Protein AF-A0A7G2JW29-F1 (afdb_monomer_lite)

InterPro domains:
  IPR006311 Twin-arginine translocation pathway, signal sequence [PS51318] (1-29)
  IPR008972 Cupredoxin [G3DSA:2.60.40.420] (27-89)
  IPR008972 Cupredoxin [SSF49503] (19-85)
  IPR011707 Multicopper oxidase-like, N-terminal [PF07732] (52-86)

Structure (mmCIF, N/CA/C/O backbone):
data_AF-A0A7G2JW29-F1
#
_entry.id   AF-A0A7G2JW29-F1
#
loop_
_atom_site.group_PDB
_atom_site.id
_atom_site.type_symbol
_atom_site.label_atom_id
_atom_site.label_alt_id
_atom_site.label_comp_id
_atom_site.label_asym_id
_atom_site.label_entity_id
_atom_site.label_seq_id
_atom_site.pdbx_PDB_ins_code
_atom_site.Cartn_x
_atom_site.Cartn_y
_atom_site.Cartn_z
_atom_site.occupancy
_atom_site.B_iso_or_equiv
_atom_site.auth_seq_id
_atom_site.auth_comp_id
_atom_site.auth_asym_id
_atom_site.auth_atom_id
_atom_site.pdbx_PDB_model_num
ATOM 1 N N . MET A 1 1 ? 22.997 -13.424 -54.367 1.00 57.94 1 MET A N 1
ATOM 2 C CA . MET A 1 1 ? 22.099 -14.233 -53.511 1.00 57.94 1 MET A CA 1
ATOM 3 C C . MET A 1 1 ? 22.941 -15.186 -52.676 1.00 57.94 1 MET A C 1
ATOM 5 O O . MET A 1 1 ? 23.765 -15.879 -53.268 1.00 57.94 1 MET A O 1
ATOM 9 N N . PRO A 1 2 ? 22.800 -15.215 -51.341 1.00 67.56 2 PRO A N 1
ATOM 10 C CA . PRO A 1 2 ? 23.516 -16.189 -50.523 1.00 67.56 2 PRO A CA 1
ATOM 11 C C . PRO A 1 2 ? 23.079 -17.613 -50.911 1.00 67.56 2 PRO A C 1
ATOM 13 O O . PRO A 1 2 ? 21.886 -17.907 -50.974 1.00 67.56 2 PRO A O 1
ATOM 16 N N . ARG A 1 3 ? 24.039 -18.496 -51.212 1.00 78.50 3 ARG A N 1
ATOM 17 C CA . ARG A 1 3 ? 23.781 -19.918 -51.493 1.00 78.50 3 ARG A CA 1
ATOM 18 C C . ARG A 1 3 ? 23.678 -20.666 -50.165 1.00 78.50 3 ARG A C 1
ATOM 20 O O . ARG A 1 3 ? 24.693 -21.014 -49.572 1.00 78.50 3 ARG A O 1
ATOM 27 N N . LEU A 1 4 ? 22.455 -20.878 -49.686 1.00 79.31 4 LEU A N 1
ATOM 28 C CA . LEU A 1 4 ? 22.189 -21.618 -48.451 1.00 79.31 4 LEU A CA 1
ATOM 29 C C . LEU A 1 4 ? 22.174 -23.126 -48.723 1.00 79.31 4 LEU A C 1
ATOM 31 O O . LEU A 1 4 ? 21.446 -23.609 -49.590 1.00 79.31 4 LEU A O 1
ATOM 35 N N . SER A 1 5 ? 22.950 -23.889 -47.953 1.00 88.81 5 SER A N 1
ATOM 36 C CA . SER A 1 5 ? 22.817 -25.349 -47.924 1.00 88.81 5 SER A CA 1
ATOM 37 C C . SER A 1 5 ? 21.458 -25.742 -47.331 1.00 88.81 5 SER A C 1
ATOM 39 O O . SER A 1 5 ? 20.977 -25.087 -46.406 1.00 88.81 5 SER A O 1
ATOM 41 N N . ARG A 1 6 ? 20.856 -26.853 -47.786 1.00 87.81 6 ARG A N 1
ATOM 42 C CA . ARG A 1 6 ? 19.575 -27.379 -47.255 1.00 87.81 6 ARG A CA 1
ATOM 43 C C . ARG A 1 6 ? 19.571 -27.468 -45.725 1.00 87.81 6 ARG A C 1
ATOM 45 O O . ARG A 1 6 ? 18.599 -27.100 -45.075 1.00 87.81 6 ARG A O 1
ATOM 52 N N . ARG A 1 7 ? 20.698 -27.886 -45.139 1.00 87.75 7 ARG A N 1
ATOM 53 C CA . ARG A 1 7 ? 20.876 -27.966 -43.682 1.00 87.75 7 ARG A CA 1
ATOM 54 C C . ARG A 1 7 ? 20.906 -26.588 -43.017 1.00 87.75 7 ARG A C 1
ATOM 56 O O . ARG A 1 7 ? 20.420 -26.455 -41.902 1.00 87.75 7 ARG A O 1
ATOM 63 N N . GLN A 1 8 ? 21.494 -25.585 -43.665 1.00 87.88 8 GLN A N 1
ATOM 64 C CA . GLN A 1 8 ? 21.514 -24.214 -43.149 1.00 87.88 8 GLN A CA 1
ATOM 65 C C . GLN A 1 8 ? 20.115 -23.607 -43.203 1.00 87.88 8 GLN A C 1
ATOM 67 O O . GLN A 1 8 ? 19.680 -23.068 -42.196 1.00 87.88 8 GLN A O 1
ATOM 72 N N . LEU A 1 9 ? 19.392 -23.796 -44.311 1.00 90.44 9 LEU A N 1
ATOM 73 C CA . LEU A 1 9 ? 18.022 -23.309 -44.474 1.00 90.44 9 LEU A CA 1
ATOM 74 C C . LEU A 1 9 ? 17.088 -23.870 -43.396 1.00 90.44 9 LEU A C 1
ATOM 76 O O . LEU A 1 9 ? 16.384 -23.107 -42.743 1.00 90.44 9 LEU A O 1
ATOM 80 N N . LEU A 1 10 ? 17.117 -25.186 -43.162 1.00 92.00 10 LEU A N 1
ATOM 81 C CA . LEU A 1 10 ? 16.276 -25.810 -42.134 1.00 92.00 10 LEU A CA 1
ATOM 82 C C . LEU A 1 10 ? 16.616 -25.307 -40.726 1.00 92.00 10 LEU A C 1
ATOM 84 O O . LEU A 1 10 ? 15.717 -25.053 -39.930 1.00 92.00 10 LEU A O 1
ATOM 88 N N . LYS A 1 11 ? 17.905 -25.110 -40.427 1.00 90.81 11 LYS A N 1
ATOM 89 C CA . LYS A 1 11 ? 18.344 -24.570 -39.134 1.00 90.81 11 LYS A CA 1
ATOM 90 C C . LYS A 1 11 ? 17.896 -23.124 -38.935 1.00 90.81 11 LYS A C 1
ATOM 92 O O . LYS A 1 11 ? 17.380 -22.796 -37.872 1.00 90.81 11 LYS A O 1
ATOM 97 N N . THR A 1 12 ? 18.075 -22.266 -39.938 1.00 89.75 12 THR A N 1
ATOM 98 C CA . THR A 1 12 ? 17.695 -20.852 -39.835 1.00 89.75 12 THR A CA 1
ATOM 99 C C . THR A 1 12 ? 16.183 -20.680 -39.787 1.00 89.75 12 THR A C 1
ATOM 101 O O . THR A 1 12 ? 15.702 -19.866 -39.006 1.00 89.75 12 THR A O 1
ATOM 104 N N . ALA A 1 13 ? 15.433 -21.474 -40.559 1.00 90.12 13 ALA A N 1
ATOM 105 C CA . ALA A 1 13 ? 13.975 -21.478 -40.514 1.00 90.12 13 ALA A CA 1
ATOM 106 C C . ALA A 1 13 ? 13.469 -21.909 -39.132 1.00 90.12 13 ALA A C 1
ATOM 108 O O . ALA A 1 13 ? 12.692 -21.182 -38.526 1.00 90.12 13 ALA A O 1
ATOM 109 N N . ALA A 1 14 ? 13.981 -23.018 -38.585 1.00 91.12 14 ALA A N 1
ATOM 110 C CA . ALA A 1 14 ? 13.584 -23.493 -37.260 1.00 91.12 14 ALA A CA 1
ATOM 111 C C . ALA A 1 14 ? 13.835 -22.447 -36.158 1.00 91.12 14 ALA A C 1
ATOM 113 O O . ALA A 1 14 ? 12.955 -22.192 -35.338 1.00 91.12 14 ALA A O 1
ATOM 114 N N . ILE A 1 15 ? 15.005 -21.800 -36.167 1.00 92.69 15 ILE A N 1
ATOM 115 C CA . ILE A 1 15 ? 15.353 -20.756 -35.189 1.00 92.69 15 ILE A CA 1
ATOM 116 C C . ILE A 1 15 ? 14.463 -19.518 -35.364 1.00 92.69 15 ILE A C 1
ATOM 118 O O . ILE A 1 15 ? 13.945 -18.991 -34.382 1.00 92.69 15 ILE A O 1
ATOM 122 N N . SER A 1 16 ? 14.250 -19.065 -36.603 1.00 90.81 16 SER A N 1
ATOM 123 C CA . SER A 1 16 ? 13.419 -17.889 -36.881 1.00 90.81 16 SER A CA 1
ATOM 124 C C . SER A 1 16 ? 11.961 -18.116 -36.492 1.00 90.81 16 SER A C 1
ATOM 126 O O . SER A 1 16 ? 11.338 -17.219 -35.928 1.00 90.81 16 SER A O 1
ATOM 128 N N . THR A 1 17 ? 11.414 -19.303 -36.765 1.00 91.00 17 THR A N 1
ATOM 129 C CA . THR A 1 17 ? 10.049 -19.649 -36.364 1.00 91.00 17 THR A CA 1
ATOM 130 C C . THR A 1 17 ? 9.935 -19.690 -34.843 1.00 91.00 17 THR A C 1
ATOM 132 O O . THR A 1 17 ? 9.027 -19.067 -34.299 1.00 91.00 17 THR A O 1
ATOM 135 N N . ALA A 1 18 ? 10.892 -20.310 -34.145 1.00 88.44 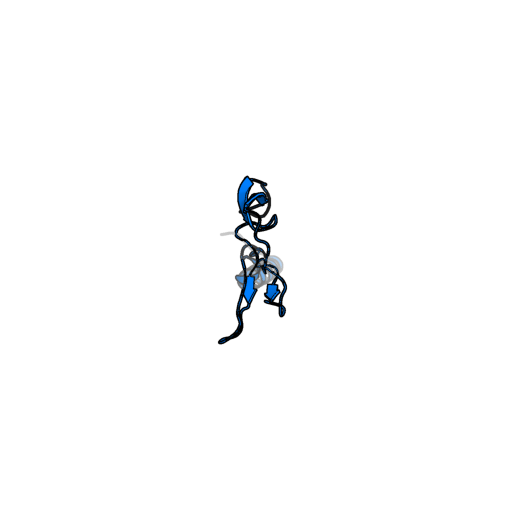18 ALA A N 1
ATOM 136 C CA . ALA A 1 18 ? 10.901 -20.348 -32.682 1.00 88.44 18 ALA A CA 1
ATOM 137 C C . ALA A 1 18 ? 10.933 -18.940 -32.057 1.00 88.44 18 ALA A C 1
ATOM 139 O O . ALA A 1 18 ? 10.143 -18.651 -31.158 1.00 88.44 18 ALA A O 1
ATOM 140 N N . LEU A 1 19 ? 11.778 -18.042 -32.578 1.00 87.19 19 LEU A N 1
ATOM 141 C CA . LEU A 1 19 ? 11.843 -16.641 -32.144 1.00 87.19 19 LEU A CA 1
ATOM 142 C C . LEU A 1 19 ? 10.536 -15.882 -32.420 1.00 87.19 19 LEU A C 1
ATOM 144 O O . LEU A 1 19 ? 10.098 -15.103 -31.580 1.00 87.19 19 LEU A O 1
ATOM 148 N N . SER A 1 20 ? 9.886 -16.136 -33.561 1.00 85.31 20 SER A N 1
ATOM 149 C CA . SER A 1 20 ? 8.611 -15.488 -33.911 1.00 85.31 20 SER A CA 1
ATOM 150 C C . SER A 1 20 ? 7.435 -15.935 -33.039 1.00 85.31 20 SER A C 1
ATOM 152 O O . SER A 1 20 ? 6.467 -15.196 -32.886 1.00 85.31 20 SER A O 1
ATOM 154 N N . THR A 1 21 ? 7.521 -17.130 -32.450 1.00 88.12 21 THR A N 1
ATOM 155 C CA . THR A 1 21 ? 6.483 -17.671 -31.563 1.00 88.12 21 THR A CA 1
ATOM 156 C C . THR A 1 21 ? 6.669 -17.290 -30.101 1.00 88.12 21 THR A C 1
ATOM 158 O O . THR A 1 21 ? 5.842 -17.691 -29.287 1.00 88.12 21 THR A O 1
ATOM 161 N N . VAL A 1 22 ? 7.725 -16.546 -29.743 1.00 83.94 22 VAL A N 1
ATOM 162 C CA . VAL A 1 22 ? 7.948 -16.112 -28.357 1.00 83.94 22 VAL A CA 1
ATOM 163 C C . VAL A 1 22 ? 6.792 -15.199 -27.929 1.00 83.94 22 VAL A C 1
ATOM 165 O O . VAL A 1 22 ? 6.610 -14.130 -28.514 1.00 83.94 22 VAL A O 1
ATOM 168 N N . PRO A 1 23 ? 6.000 -15.586 -26.911 1.00 78.62 23 PRO A N 1
ATOM 169 C CA . PRO A 1 23 ? 4.918 -14.753 -26.409 1.00 78.62 23 PRO A CA 1
ATOM 170 C C . PRO A 1 23 ? 5.419 -13.375 -25.958 1.00 78.62 23 PRO A C 1
ATOM 172 O O . PRO A 1 23 ? 6.344 -13.282 -25.153 1.00 78.62 23 PRO A O 1
ATOM 175 N N . ALA A 1 24 ? 4.746 -12.305 -26.389 1.00 76.62 24 ALA A N 1
ATOM 176 C CA . ALA A 1 24 ? 5.030 -10.937 -25.942 1.00 76.62 24 ALA A CA 1
ATOM 177 C C . ALA A 1 24 ? 5.098 -10.760 -24.404 1.00 76.62 24 ALA A C 1
ATOM 179 O O . ALA A 1 24 ? 5.932 -9.977 -23.955 1.00 76.62 24 ALA A O 1
ATOM 180 N N . PRO A 1 25 ? 4.326 -11.493 -23.568 1.00 73.94 25 PRO A N 1
ATOM 181 C CA . PRO A 1 25 ? 4.463 -11.420 -22.112 1.00 73.94 25 PRO A CA 1
ATOM 182 C C . PRO A 1 25 ? 5.834 -11.847 -21.566 1.00 73.94 25 PRO A C 1
ATOM 184 O O . PRO A 1 25 ? 6.210 -11.378 -20.500 1.00 73.94 25 PRO A O 1
ATOM 187 N N . LEU A 1 26 ? 6.596 -12.695 -22.273 1.00 66.62 26 LEU A N 1
ATOM 188 C CA . LEU A 1 26 ? 7.979 -13.030 -21.884 1.00 66.62 26 LEU A CA 1
ATOM 189 C C . LEU A 1 26 ? 8.959 -11.885 -22.157 1.00 66.62 26 LEU A C 1
ATOM 191 O O . LEU A 1 26 ? 10.024 -11.833 -21.550 1.00 66.62 26 LEU A O 1
ATOM 195 N N . LEU A 1 27 ? 8.603 -10.983 -23.072 1.00 68.44 27 LEU A N 1
ATOM 196 C CA . LEU A 1 27 ? 9.359 -9.77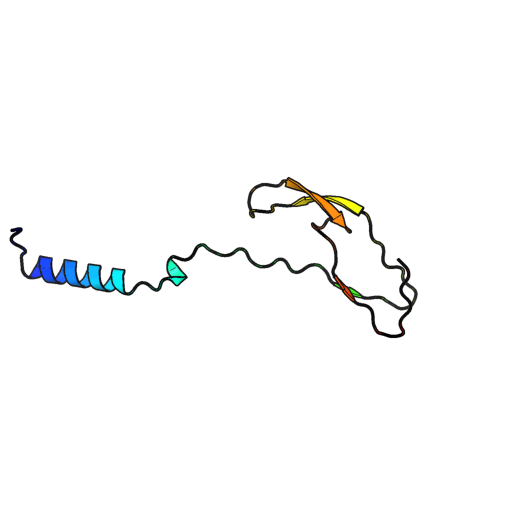0 -23.383 1.00 68.44 27 LEU A CA 1
ATOM 197 C C . LEU A 1 27 ? 8.834 -8.551 -22.615 1.00 68.44 27 LEU A C 1
ATOM 199 O O . LEU A 1 27 ? 9.402 -7.465 -22.720 1.00 68.44 27 LEU A O 1
ATOM 203 N N . ALA A 1 28 ? 7.738 -8.704 -21.869 1.00 74.44 28 ALA A N 1
ATOM 204 C CA . ALA A 1 28 ? 7.188 -7.628 -21.072 1.00 74.44 28 ALA A CA 1
ATOM 205 C C . ALA A 1 28 ? 8.108 -7.354 -19.879 1.00 74.44 28 ALA A C 1
ATOM 207 O O . ALA A 1 28 ? 8.580 -8.275 -19.210 1.00 74.44 28 ALA A O 1
ATOM 208 N N . ALA A 1 29 ? 8.343 -6.070 -19.603 1.00 70.69 29 ALA A N 1
ATOM 209 C CA . ALA A 1 29 ? 9.043 -5.658 -18.397 1.00 70.69 29 ALA A CA 1
ATOM 210 C C . ALA A 1 29 ? 8.333 -6.250 -17.170 1.00 70.69 29 ALA A C 1
ATOM 212 O O . ALA A 1 29 ? 7.105 -6.179 -17.058 1.00 70.69 29 ALA A O 1
ATOM 213 N N . SER A 1 30 ? 9.108 -6.852 -16.264 1.00 73.38 30 SER A N 1
ATOM 214 C CA . SER A 1 30 ? 8.577 -7.385 -15.011 1.00 73.38 30 SER A CA 1
ATOM 215 C C . SER A 1 30 ? 7.892 -6.254 -14.248 1.00 73.38 30 SER A C 1
ATOM 217 O O . SER A 1 30 ? 8.529 -5.264 -13.889 1.00 73.38 30 SER A O 1
ATOM 219 N N . ARG A 1 31 ? 6.581 -6.376 -14.036 1.00 77.12 31 ARG A N 1
ATOM 220 C CA . ARG A 1 31 ? 5.828 -5.407 -13.244 1.00 77.12 31 ARG A CA 1
ATOM 221 C C . ARG A 1 31 ? 6.110 -5.668 -11.773 1.00 77.12 31 ARG A C 1
ATOM 223 O O . ARG A 1 31 ? 5.928 -6.788 -11.297 1.00 77.12 31 ARG A O 1
ATOM 230 N N . GLU A 1 32 ? 6.497 -4.625 -11.053 1.00 80.56 32 GLU A N 1
ATOM 231 C CA . GLU A 1 32 ? 6.668 -4.718 -9.610 1.00 80.56 32 GLU A CA 1
ATOM 232 C C . GLU A 1 32 ? 5.356 -5.142 -8.932 1.00 80.56 32 GLU A C 1
ATOM 234 O O . GLU A 1 32 ? 4.251 -4.753 -9.335 1.00 80.56 32 GLU A O 1
ATOM 239 N N . LYS A 1 33 ? 5.473 -6.001 -7.917 1.00 84.38 33 LYS A N 1
ATOM 240 C CA . LYS A 1 33 ? 4.317 -6.507 -7.179 1.00 84.38 33 LYS A CA 1
ATOM 241 C C . LYS A 1 33 ? 3.628 -5.344 -6.469 1.00 84.38 33 LYS A C 1
ATOM 243 O O . LYS A 1 33 ? 4.271 -4.557 -5.787 1.00 84.38 33 LYS A O 1
ATOM 248 N N . LEU A 1 34 ? 2.301 -5.283 -6.568 1.00 88.75 34 LEU A N 1
ATOM 249 C CA . LEU A 1 34 ? 1.524 -4.274 -5.856 1.00 88.75 34 LEU A CA 1
ATOM 250 C C . LEU A 1 34 ? 1.712 -4.430 -4.339 1.00 88.75 34 LEU A C 1
ATOM 252 O O . LEU A 1 34 ? 1.431 -5.494 -3.777 1.00 88.75 34 LEU A O 1
ATOM 256 N N . VAL A 1 35 ? 2.164 -3.359 -3.688 1.00 89.94 35 VAL A N 1
ATOM 257 C CA . VAL A 1 35 ? 2.306 -3.298 -2.232 1.00 89.94 35 VAL A CA 1
ATOM 258 C C . VAL A 1 35 ? 0.924 -3.167 -1.600 1.00 89.94 35 VAL A C 1
ATOM 260 O O . VAL A 1 35 ? 0.160 -2.259 -1.922 1.00 89.94 35 VAL A O 1
ATOM 263 N N . VAL A 1 36 ? 0.597 -4.095 -0.701 1.00 93.88 36 VAL A N 1
ATOM 264 C CA . VAL A 1 36 ? -0.667 -4.088 0.041 1.00 93.88 36 VAL A CA 1
ATOM 265 C C . VAL A 1 36 ? -0.424 -3.443 1.408 1.00 93.88 36 VAL A C 1
ATOM 267 O O . VAL A 1 36 ? 0.351 -3.995 2.193 1.00 93.88 36 VAL A O 1
ATOM 270 N N . PRO A 1 37 ? -1.054 -2.296 1.714 1.00 94.75 37 PRO A N 1
ATOM 271 C CA . PRO A 1 37 ? -0.872 -1.615 2.992 1.00 94.75 37 PRO A CA 1
ATOM 272 C C . PRO A 1 37 ? -1.436 -2.433 4.169 1.00 94.75 37 PRO A C 1
ATOM 274 O O . PRO A 1 37 ? -2.391 -3.198 3.996 1.00 94.75 37 PRO A O 1
ATOM 277 N N . PRO A 1 38 ? -0.896 -2.257 5.389 1.00 93.12 38 PRO A N 1
ATOM 278 C CA . PRO A 1 38 ? -1.385 -2.958 6.570 1.00 93.12 38 PRO A CA 1
ATOM 279 C C . PRO A 1 38 ? -2.814 -2.527 6.916 1.00 93.12 38 PRO A C 1
ATOM 281 O O . PRO A 1 38 ? -3.157 -1.344 6.853 1.00 93.12 38 PRO A O 1
ATOM 284 N N . LEU A 1 39 ? -3.642 -3.494 7.312 1.00 94.19 39 LEU A N 1
ATOM 285 C CA . LEU A 1 39 ? -5.030 -3.261 7.697 1.00 94.19 39 LEU A CA 1
ATOM 286 C C . LEU A 1 39 ? -5.129 -2.944 9.193 1.00 94.19 39 LEU A C 1
ATOM 288 O O . LEU A 1 39 ? -4.797 -3.781 10.033 1.00 94.19 39 LEU A O 1
ATOM 292 N N . ILE A 1 40 ? -5.647 -1.764 9.525 1.00 92.00 40 ILE A N 1
ATOM 293 C CA . ILE A 1 40 ? -5.997 -1.384 10.895 1.00 92.00 40 ILE A CA 1
ATOM 294 C C . ILE A 1 40 ? -7.516 -1.421 11.033 1.00 92.00 40 ILE A C 1
ATOM 296 O O . ILE A 1 40 ? -8.239 -0.647 10.407 1.00 92.00 40 ILE A O 1
ATOM 300 N N . GLU A 1 41 ? -8.009 -2.325 11.874 1.00 89.31 41 GLU A N 1
ATOM 301 C CA . GLU A 1 41 ? -9.430 -2.410 12.200 1.00 89.31 41 GLU A CA 1
ATOM 302 C C . GLU A 1 41 ? -9.734 -1.663 13.501 1.00 89.31 41 GLU A C 1
ATOM 304 O O . GLU A 1 41 ? -9.030 -1.825 14.503 1.00 89.31 41 GLU A O 1
ATOM 309 N N . VAL A 1 42 ? -10.823 -0.890 13.510 1.00 84.75 42 VAL A N 1
ATOM 310 C CA . VAL A 1 42 ? -11.324 -0.252 14.736 1.00 84.75 42 VAL A CA 1
ATOM 311 C C . VAL A 1 42 ? -11.730 -1.335 15.733 1.00 84.75 42 VAL A C 1
ATOM 313 O O . VAL A 1 42 ? -12.699 -2.070 15.523 1.00 84.75 42 VAL A O 1
ATOM 316 N N . ARG A 1 43 ? -11.001 -1.427 16.847 1.00 77.56 43 ARG A N 1
ATOM 317 C CA . ARG A 1 43 ? -11.367 -2.280 17.985 1.00 77.56 43 ARG A CA 1
ATOM 318 C C . ARG A 1 43 ? -12.149 -1.460 19.006 1.00 77.56 43 ARG A C 1
ATOM 320 O O . ARG A 1 43 ? -11.855 -0.287 19.218 1.00 77.56 43 ARG A O 1
ATOM 327 N N . ARG A 1 44 ? -13.131 -2.083 19.669 1.00 75.50 44 ARG A N 1
ATOM 328 C CA . ARG A 1 44 ? -13.956 -1.421 20.696 1.00 75.50 44 ARG A CA 1
ATOM 329 C C . ARG A 1 44 ? -13.058 -0.794 21.771 1.00 75.50 44 ARG A C 1
ATOM 331 O O . ARG A 1 44 ? -12.358 -1.509 22.482 1.00 75.50 44 ARG A O 1
ATOM 338 N N . GLY A 1 45 ? -13.076 0.536 21.852 1.00 75.94 45 GLY A N 1
ATOM 339 C CA . GLY A 1 45 ? -12.403 1.319 22.892 1.00 75.94 45 GLY A CA 1
ATOM 340 C C . GLY A 1 45 ? -10.916 1.622 22.674 1.00 75.94 45 GLY A C 1
ATOM 341 O O . GLY A 1 45 ? -10.347 2.332 23.498 1.00 75.94 45 GLY A O 1
ATOM 342 N N . ARG A 1 46 ? -10.274 1.138 21.597 1.00 85.69 46 ARG A N 1
ATOM 343 C CA . ARG A 1 46 ? -8.873 1.491 21.298 1.00 85.69 46 ARG A CA 1
ATOM 344 C C . ARG A 1 46 ? -8.815 2.585 20.227 1.00 85.69 46 ARG A C 1
ATOM 346 O O . ARG A 1 46 ? -9.405 2.380 19.166 1.00 85.69 46 ARG A O 1
ATOM 353 N N . PRO A 1 47 ? -8.125 3.714 20.476 1.00 90.81 47 PRO A N 1
ATOM 354 C CA . PRO A 1 47 ? -7.909 4.714 19.440 1.00 90.81 47 PRO A CA 1
ATOM 355 C C . PRO A 1 47 ? -7.005 4.150 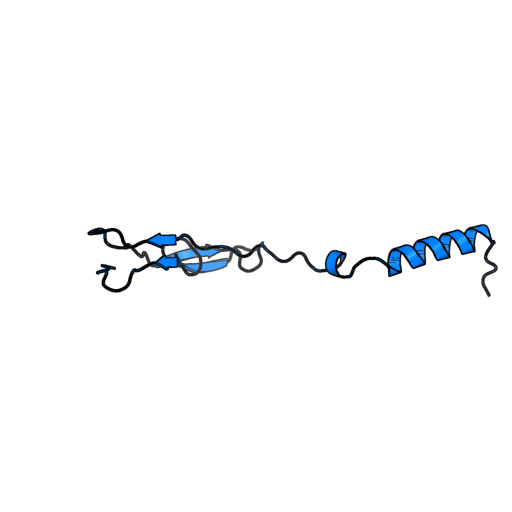18.339 1.00 90.81 47 PRO A C 1
ATOM 357 O O . PRO A 1 47 ? -6.120 3.330 18.605 1.00 90.81 47 PRO A O 1
ATOM 360 N N . ILE A 1 48 ? -7.236 4.584 17.105 1.00 92.12 48 ILE A N 1
ATOM 361 C CA . ILE A 1 48 ? -6.315 4.352 15.997 1.00 92.12 48 ILE A CA 1
ATOM 362 C C . ILE A 1 48 ? -5.244 5.429 16.084 1.00 92.12 48 ILE A C 1
ATOM 364 O O . ILE A 1 48 ? -5.549 6.602 15.946 1.00 92.12 48 ILE A O 1
ATOM 368 N N . VAL A 1 49 ? -3.994 5.026 16.281 1.00 92.50 49 VAL A N 1
ATOM 369 C CA . VAL A 1 49 ? -2.873 5.966 16.311 1.00 92.50 49 VAL A CA 1
ATOM 370 C C . VAL A 1 49 ? -2.312 6.119 14.900 1.00 92.50 49 VAL A C 1
ATOM 372 O O . VAL A 1 49 ? -1.877 5.137 14.286 1.00 92.50 49 VAL A O 1
ATOM 375 N N . LEU A 1 50 ? -2.335 7.352 14.397 1.00 94.62 50 LEU A N 1
ATOM 376 C CA . LEU A 1 50 ? -1.726 7.746 13.131 1.00 94.62 50 LEU A CA 1
ATOM 377 C C . LEU A 1 50 ? -0.610 8.752 13.405 1.00 94.62 50 LEU A C 1
ATOM 379 O O . LEU A 1 50 ? -0.865 9.898 13.768 1.00 94.62 50 LEU A O 1
ATOM 383 N N . THR A 1 51 ? 0.631 8.323 13.215 1.00 95.56 51 THR A N 1
ATOM 384 C CA . THR A 1 51 ? 1.807 9.184 13.330 1.00 95.56 51 THR A CA 1
ATOM 385 C C . THR A 1 51 ? 2.262 9.568 11.932 1.00 95.56 51 THR A C 1
ATOM 387 O O . THR A 1 51 ? 2.702 8.707 11.167 1.00 95.56 51 THR A O 1
ATOM 390 N N . MET A 1 52 ? 2.129 10.851 11.590 1.00 96.50 52 MET A N 1
ATOM 391 C CA . MET A 1 52 ? 2.700 11.395 10.362 1.00 96.50 52 MET A CA 1
ATOM 392 C C . MET A 1 52 ? 4.206 11.535 10.547 1.00 96.50 52 MET A C 1
ATOM 394 O O . MET A 1 52 ? 4.661 12.192 11.482 1.00 96.50 52 MET A O 1
ATOM 398 N N . GLN A 1 53 ? 4.967 10.900 9.669 1.00 96.88 53 GLN A N 1
ATOM 399 C CA . GLN A 1 53 ? 6.418 10.933 9.719 1.00 96.88 53 GLN A CA 1
ATOM 400 C C . GLN A 1 53 ? 7.008 10.823 8.319 1.00 96.88 53 GLN A C 1
ATOM 402 O O . GLN A 1 53 ? 6.372 10.343 7.377 1.00 96.88 53 GLN A O 1
ATOM 407 N N . GLU A 1 54 ? 8.247 11.268 8.210 1.00 96.94 54 GLU A N 1
ATOM 408 C CA . GLU A 1 54 ? 9.076 11.060 7.039 1.00 96.94 54 GLU A CA 1
ATOM 409 C C . GLU A 1 54 ? 9.564 9.600 7.009 1.00 96.94 54 GLU A C 1
ATOM 411 O O . GLU A 1 54 ? 9.889 9.013 8.047 1.00 96.94 54 GLU A O 1
ATOM 416 N N . THR A 1 55 ? 9.558 8.977 5.833 1.00 95.12 55 THR A N 1
ATOM 417 C CA . THR A 1 55 ? 10.013 7.598 5.630 1.00 95.12 55 THR A CA 1
ATOM 418 C C . THR A 1 55 ? 10.737 7.467 4.296 1.00 95.12 55 THR A C 1
ATOM 420 O O . THR A 1 55 ? 10.474 8.215 3.358 1.00 95.12 55 THR A O 1
ATOM 423 N N . ASN A 1 56 ? 11.658 6.514 4.204 1.00 95.44 56 ASN A N 1
ATOM 424 C CA . ASN A 1 56 ? 12.358 6.215 2.961 1.00 95.44 56 ASN A CA 1
ATOM 425 C C . ASN A 1 56 ? 11.603 5.112 2.224 1.00 95.44 56 ASN A C 1
ATOM 427 O O . ASN A 1 56 ? 11.391 4.033 2.781 1.00 95.44 56 ASN A O 1
ATOM 431 N N . TYR A 1 57 ? 11.207 5.375 0.981 1.00 94.19 57 TYR A N 1
ATOM 432 C CA . TYR A 1 57 ? 10.463 4.417 0.170 1.00 94.19 57 TYR A CA 1
ATOM 433 C C . TYR A 1 57 ? 10.994 4.382 -1.270 1.00 94.19 57 TYR A C 1
ATOM 435 O O . TYR A 1 57 ? 11.165 5.446 -1.872 1.00 94.19 57 TYR A O 1
ATOM 443 N N . PRO A 1 58 ? 11.240 3.193 -1.850 1.00 93.19 58 PRO A N 1
ATOM 444 C CA . PRO A 1 58 ? 11.664 3.074 -3.237 1.00 93.19 58 PRO A CA 1
ATOM 445 C C . PRO A 1 58 ? 10.462 3.166 -4.186 1.00 93.19 58 PRO A C 1
ATOM 447 O O . PRO A 1 58 ? 9.737 2.194 -4.381 1.00 93.19 58 PRO A O 1
ATOM 450 N N . LEU A 1 59 ? 10.232 4.341 -4.785 1.00 88.69 59 LEU A N 1
ATOM 451 C CA . LEU A 1 59 ? 9.118 4.550 -5.732 1.00 88.69 59 LEU A CA 1
ATOM 452 C C . LEU A 1 59 ? 9.302 3.801 -7.060 1.00 88.69 59 LEU A C 1
ATOM 454 O O . LEU A 1 59 ? 8.318 3.513 -7.738 1.00 88.69 59 LEU A O 1
ATOM 458 N N . ASP A 1 60 ? 10.547 3.510 -7.428 1.00 88.62 60 ASP A N 1
ATOM 459 C CA . ASP A 1 60 ? 10.937 2.785 -8.639 1.00 88.62 60 ASP A CA 1
ATOM 460 C C . ASP A 1 60 ? 11.477 1.370 -8.338 1.00 88.62 60 ASP A C 1
ATOM 462 O O . ASP A 1 60 ? 12.087 0.739 -9.202 1.00 88.62 60 ASP A O 1
ATOM 466 N N . GLY A 1 61 ? 11.317 0.906 -7.093 1.00 86.44 61 GLY A N 1
ATOM 467 C CA . GLY A 1 61 ? 11.805 -0.389 -6.616 1.00 86.44 61 GLY A CA 1
ATOM 468 C C . GLY A 1 61 ? 13.314 -0.467 -6.338 1.00 86.44 61 GLY A C 1
ATOM 469 O O . GLY A 1 61 ? 13.783 -1.516 -5.895 1.00 86.44 61 GLY A O 1
ATOM 470 N N . SER A 1 62 ? 14.092 0.603 -6.560 1.00 88.94 62 SER A N 1
ATOM 471 C CA . SER A 1 62 ? 15.562 0.558 -6.428 1.00 88.94 62 SER A CA 1
ATOM 472 C C . SER A 1 62 ? 16.188 1.740 -5.686 1.00 88.94 62 SER A C 1
ATOM 474 O O . SER A 1 62 ? 17.113 1.538 -4.896 1.00 88.94 62 SER A O 1
ATOM 476 N N . HIS A 1 63 ? 15.679 2.956 -5.873 1.00 93.31 63 HIS A N 1
ATOM 477 C CA . HIS A 1 63 ? 16.225 4.162 -5.261 1.00 93.31 63 HIS A CA 1
ATOM 478 C C . HIS A 1 63 ? 15.331 4.623 -4.117 1.00 93.31 63 HIS A C 1
ATOM 480 O O . HIS A 1 63 ? 14.183 5.017 -4.315 1.00 93.31 63 HIS A O 1
ATOM 486 N N . ASN A 1 64 ? 15.879 4.612 -2.903 1.00 94.62 64 ASN A N 1
ATOM 487 C CA . ASN A 1 64 ? 15.179 5.143 -1.743 1.00 94.62 64 ASN A CA 1
ATOM 488 C C . ASN A 1 64 ? 15.066 6.661 -1.858 1.00 94.62 64 ASN A C 1
ATOM 490 O O . ASN A 1 64 ? 16.076 7.364 -1.903 1.00 94.62 64 ASN A O 1
ATOM 494 N N . VAL A 1 65 ? 13.829 7.147 -1.860 1.00 96.31 65 VAL A N 1
ATOM 495 C CA . VAL A 1 65 ? 13.526 8.570 -1.782 1.00 96.31 65 VAL A CA 1
ATOM 496 C C . VAL A 1 65 ? 12.769 8.864 -0.504 1.00 96.31 65 VAL A C 1
ATOM 498 O O . VAL A 1 65 ? 12.011 8.037 0.011 1.00 96.31 65 VAL A O 1
ATOM 501 N N . THR A 1 66 ? 12.994 10.061 0.009 1.00 97.00 66 THR A N 1
ATOM 502 C CA . THR A 1 66 ? 12.356 10.518 1.226 1.00 97.00 66 THR A CA 1
ATOM 503 C C . THR A 1 66 ? 10.938 10.987 0.921 1.00 97.00 66 THR A C 1
ATOM 505 O O . THR A 1 66 ? 10.723 11.869 0.088 1.00 97.00 66 THR A O 1
ATOM 508 N N . VAL A 1 67 ? 9.957 10.365 1.567 1.00 96.31 67 VAL A N 1
ATOM 509 C CA . VAL A 1 67 ? 8.528 10.605 1.349 1.00 96.31 67 VAL A CA 1
ATOM 510 C C . VAL A 1 67 ? 7.805 10.797 2.676 1.00 96.31 67 VAL A C 1
ATOM 512 O O . VAL A 1 67 ? 8.258 10.361 3.731 1.00 96.31 67 VAL A O 1
ATOM 515 N N . TRP A 1 68 ? 6.631 11.417 2.620 1.00 97.00 68 TRP A N 1
ATOM 516 C CA . TRP A 1 68 ? 5.743 11.533 3.770 1.00 97.00 68 TRP A CA 1
ATOM 517 C C . TRP A 1 68 ? 4.725 10.397 3.799 1.00 97.00 68 TRP A C 1
ATOM 519 O O . TRP A 1 68 ? 4.195 9.985 2.762 1.00 97.00 68 TRP A O 1
ATOM 529 N N . GLY A 1 69 ? 4.408 9.927 5.002 1.00 96.44 69 GLY A N 1
ATOM 530 C CA . GLY A 1 69 ? 3.306 9.002 5.204 1.00 96.44 69 GLY A CA 1
ATOM 531 C C . GLY A 1 69 ? 2.990 8.749 6.670 1.00 96.44 69 GLY A C 1
ATOM 532 O O . GLY A 1 69 ? 3.461 9.453 7.565 1.00 96.44 69 GLY A O 1
ATOM 533 N N . PHE A 1 70 ? 2.151 7.747 6.912 1.00 96.50 70 PHE A N 1
ATOM 534 C CA . PHE A 1 70 ? 1.667 7.388 8.238 1.00 96.50 70 PHE A CA 1
ATOM 535 C C . PHE A 1 70 ? 2.242 6.054 8.708 1.00 96.50 70 PHE A C 1
ATOM 537 O O . PHE A 1 70 ? 2.266 5.064 7.970 1.00 96.50 70 PHE A O 1
ATOM 544 N N . ASN A 1 71 ? 2.647 6.015 9.979 1.00 94.69 71 ASN A N 1
ATOM 545 C CA . ASN A 1 71 ? 3.127 4.814 10.672 1.00 94.69 71 ASN A CA 1
ATOM 546 C C . ASN A 1 71 ? 4.293 4.120 9.935 1.00 94.69 71 ASN A C 1
ATOM 548 O O . ASN A 1 71 ? 4.346 2.893 9.862 1.00 94.69 71 ASN A O 1
ATOM 552 N N . GLY A 1 72 ? 5.203 4.913 9.357 1.00 92.62 72 GLY A N 1
ATOM 553 C CA . GLY A 1 72 ? 6.419 4.435 8.689 1.00 92.62 72 GLY A CA 1
ATOM 554 C C . GLY A 1 72 ? 6.248 3.938 7.255 1.00 92.62 72 GLY A C 1
ATOM 555 O O . GLY A 1 72 ? 7.238 3.551 6.641 1.00 92.62 72 GLY A O 1
ATOM 556 N N . ASN A 1 73 ? 5.038 3.989 6.696 1.00 93.06 73 ASN A N 1
ATOM 557 C CA . ASN A 1 73 ? 4.772 3.561 5.323 1.00 93.06 73 ASN A CA 1
ATOM 558 C C . ASN A 1 73 ? 4.602 4.759 4.392 1.00 93.06 73 ASN A C 1
ATOM 560 O O . ASN A 1 73 ? 4.060 5.784 4.804 1.00 93.06 73 ASN A O 1
ATOM 564 N N . TYR A 1 74 ? 4.989 4.606 3.123 1.00 94.38 74 TYR A N 1
ATOM 565 C CA . TYR A 1 74 ? 4.546 5.525 2.077 1.00 94.38 74 TYR A CA 1
ATOM 566 C C . TYR A 1 74 ? 3.016 5.499 2.005 1.00 94.38 74 TYR A C 1
ATOM 568 O O . TYR A 1 74 ? 2.410 4.424 2.015 1.00 94.38 74 TYR A O 1
ATOM 576 N N . LEU A 1 75 ? 2.392 6.680 1.968 1.00 94.62 75 LEU A N 1
ATOM 577 C CA . LEU A 1 75 ? 0.958 6.865 2.202 1.00 94.62 75 LEU A CA 1
ATOM 578 C C . LEU A 1 75 ? 0.574 6.514 3.646 1.00 94.62 75 LEU A C 1
ATOM 580 O O . LEU A 1 75 ? 0.663 7.364 4.526 1.00 94.62 75 LEU A O 1
ATOM 584 N N . GLY A 1 76 ? 0.148 5.281 3.915 1.00 94.75 76 GLY A N 1
ATOM 585 C CA . GLY A 1 76 ? -0.313 4.884 5.238 1.00 94.75 76 GLY A CA 1
ATOM 586 C C . GLY A 1 76 ? -1.058 3.548 5.272 1.00 94.75 76 GLY A C 1
ATOM 587 O O . GLY A 1 76 ? -1.185 2.863 4.255 1.00 94.75 76 GLY A O 1
ATOM 588 N N . PRO A 1 77 ? -1.553 3.157 6.456 1.00 95.50 77 PRO A N 1
ATOM 589 C CA . PRO A 1 77 ? -2.346 1.946 6.629 1.00 95.50 77 PRO A CA 1
ATOM 590 C C . PRO A 1 77 ? -3.739 2.077 5.997 1.00 95.50 77 PRO A C 1
ATOM 592 O O . PRO A 1 77 ? -4.316 3.162 5.935 1.00 95.50 77 PRO A O 1
ATOM 595 N N . THR A 1 78 ? -4.335 0.948 5.608 1.00 95.88 78 THR A N 1
ATOM 596 C CA . THR A 1 78 ? -5.764 0.904 5.265 1.00 95.88 78 THR A CA 1
ATOM 597 C C . THR A 1 78 ? -6.581 0.785 6.540 1.00 95.88 78 THR A C 1
ATOM 599 O O . THR A 1 78 ? -6.421 -0.167 7.302 1.00 95.88 78 THR A O 1
ATOM 602 N N . ILE A 1 79 ? -7.477 1.739 6.774 1.00 93.94 79 ILE A N 1
ATOM 603 C CA . ILE A 1 79 ? -8.340 1.748 7.954 1.00 93.94 79 ILE A CA 1
ATOM 604 C C . ILE A 1 79 ? -9.687 1.127 7.594 1.00 93.94 79 ILE A C 1
ATOM 606 O O . ILE A 1 79 ? -10.359 1.564 6.661 1.00 93.94 79 ILE A O 1
ATOM 610 N N . LYS A 1 80 ? -10.110 0.128 8.368 1.00 93.06 80 LYS A N 1
ATOM 611 C CA . LYS A 1 80 ? -11.423 -0.506 8.232 1.00 93.06 80 LYS A CA 1
ATOM 612 C C . LYS A 1 80 ? -12.308 -0.156 9.418 1.00 93.06 80 LYS A C 1
ATOM 614 O O . LYS A 1 80 ? -12.026 -0.509 10.566 1.00 93.06 80 LYS A O 1
ATOM 619 N N . ILE A 1 81 ? -13.420 0.501 9.103 1.00 91.12 81 ILE A N 1
ATOM 620 C CA . ILE A 1 81 ? -14.439 0.941 10.055 1.00 91.12 81 ILE A CA 1
ATOM 621 C C . ILE A 1 81 ? -15.770 0.308 9.653 1.00 91.12 81 ILE A C 1
ATOM 623 O O . ILE A 1 81 ? -16.126 0.286 8.477 1.00 91.12 81 ILE A O 1
ATOM 627 N N . LYS A 1 82 ? -16.504 -0.240 10.624 1.00 90.44 82 LYS A N 1
ATOM 628 C CA . LYS A 1 82 ? -17.864 -0.744 10.396 1.00 90.44 82 LYS A CA 1
ATOM 629 C C . LYS A 1 82 ? -18.867 0.399 10.543 1.00 90.44 82 LYS A C 1
ATOM 631 O O . LYS A 1 82 ? -18.712 1.240 11.427 1.00 90.44 82 LYS A O 1
ATOM 636 N N . SER A 1 83 ? -19.924 0.392 9.731 1.00 90.88 83 SER A N 1
ATOM 637 C CA . SER A 1 83 ? -21.033 1.340 9.889 1.00 90.88 83 SER A CA 1
ATOM 638 C C . SER A 1 83 ? -21.616 1.263 11.307 1.00 90.88 83 SER A C 1
ATOM 640 O O . SER A 1 83 ? -21.714 0.177 11.883 1.00 90.88 83 SER A O 1
ATOM 642 N N . GLY A 1 84 ? -21.924 2.419 11.899 1.00 87.94 84 GLY A N 1
ATOM 643 C CA . GLY A 1 84 ? -22.392 2.531 13.285 1.00 87.94 84 GLY A CA 1
ATOM 644 C C . GLY A 1 84 ? -21.319 2.316 14.363 1.00 87.94 84 GLY A C 1
ATOM 645 O O . GLY A 1 84 ? -21.643 2.325 15.547 1.00 87.94 84 GLY A O 1
ATOM 646 N N . SER A 1 85 ? -20.048 2.118 13.993 1.00 86.00 85 SER A N 1
ATOM 647 C CA . SER A 1 85 ? -18.945 2.031 14.962 1.00 86.00 85 SER A CA 1
ATOM 648 C C . SER A 1 85 ? -18.314 3.396 15.216 1.00 86.00 85 SER A C 1
ATOM 650 O O . SER A 1 85 ? -18.060 4.153 14.284 1.00 86.00 85 SER A O 1
ATOM 652 N N . PHE A 1 86 ? -18.004 3.682 16.481 1.00 85.75 86 PHE A N 1
ATOM 653 C CA . PHE A 1 86 ? -17.254 4.872 16.871 1.00 85.75 86 PHE A CA 1
ATOM 654 C C . PHE A 1 86 ? -15.748 4.608 16.773 1.00 85.75 86 PHE A C 1
ATOM 656 O O . PHE A 1 86 ? -15.239 3.670 17.393 1.00 85.75 86 PHE A O 1
ATOM 663 N N 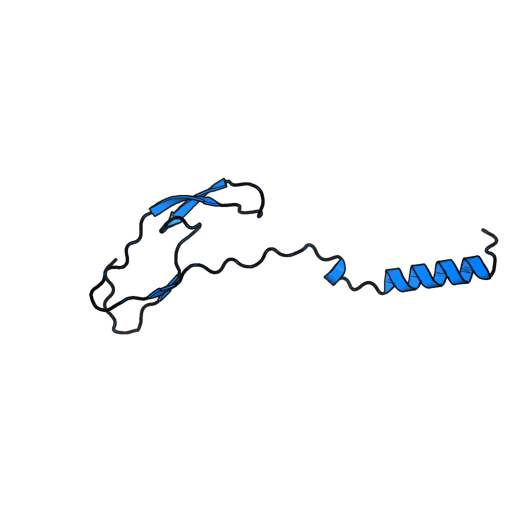. ALA A 1 87 ? -15.044 5.438 16.006 1.00 87.50 87 ALA A N 1
ATOM 664 C CA . ALA A 1 87 ? -13.595 5.405 15.873 1.00 87.50 87 ALA A CA 1
ATOM 665 C C . ALA A 1 87 ? -13.003 6.685 16.465 1.00 87.50 87 ALA A C 1
ATOM 667 O O . ALA A 1 87 ? -13.407 7.784 16.094 1.00 87.50 87 ALA A O 1
ATOM 668 N N . LYS A 1 88 ? -12.038 6.530 17.374 1.00 89.31 88 LYS A N 1
ATOM 669 C CA . LYS A 1 88 ? -11.206 7.634 17.854 1.00 89.31 88 LYS A CA 1
ATOM 670 C C . LYS A 1 88 ? -9.888 7.601 17.087 1.00 89.31 88 LYS A C 1
ATOM 672 O O . LYS A 1 88 ? -9.270 6.537 17.032 1.00 89.31 88 LYS A O 1
ATOM 677 N N . LEU A 1 89 ? -9.514 8.732 16.502 1.00 87.56 89 LEU A N 1
ATOM 678 C CA . 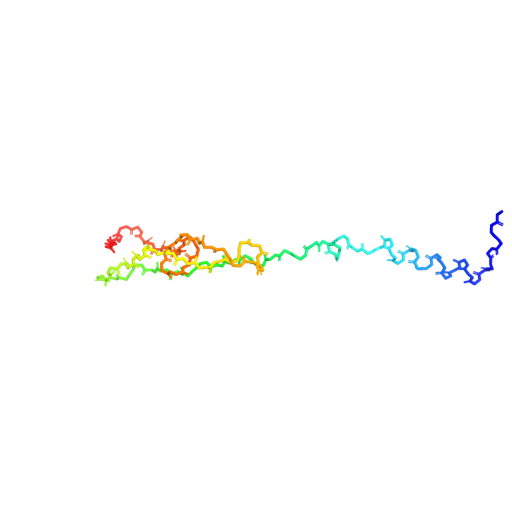LEU A 1 89 ? -8.226 8.974 15.853 1.00 87.56 89 LEU A CA 1
ATOM 679 C C . LEU A 1 89 ? -7.332 9.783 16.802 1.00 87.56 89 LEU A C 1
ATOM 681 O O . 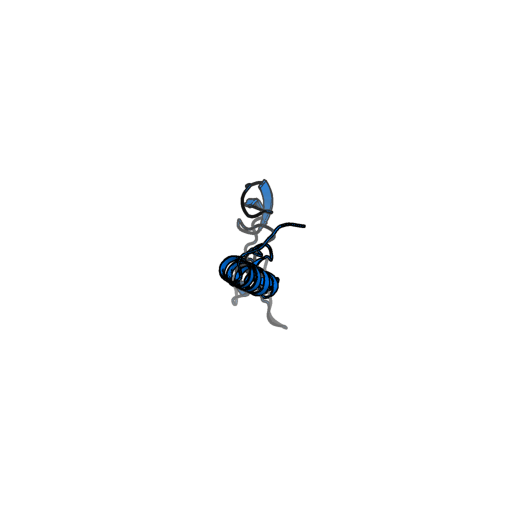LEU A 1 89 ? -7.908 10.564 17.598 1.00 87.56 89 LEU A O 1
#

Sequence (89 aa):
MPRLSRRQLLKTAAISTALSTVPAPLLAASREKLVVPPLIEVRRGRPIVLTMQETNYPLDGSHNVTVWGFNGNYLGPTIKIKSGSFAKL

Foldseek 3Di:
DDDDDPVRVVVVVVVVVVVVPPDVVVVDDDDDDDDAFAEDEADPPDADDWDWDWEWDDPPVPDTDIAIDTPRDHPHHHYDYDPPDDHHD

Secondary structure (DSSP, 8-state):
-----HHHHHHHHHHHHHHHTS-HHHHSPPPPPPPPPPEEE--TTPPPP--EEEEEEETTSSSEEEEEEETTSSB-PEEE--TT-----

Radius of gyration: 27.19 Å; chains: 1; bounding box: 46×40×76 Å

Organism: NCBI:txid456482

pLDDT: mean 88.1, std 8.1, range [57.94, 97.0]